Protein AF-A0A7C1QAW9-F1 (afdb_monomer)

Foldseek 3Di:
DDPPDPCPQFDWDPQLVVLVCVLLVPADLADGDPVSVVSLLVSLVSCLVVVPPDQLVSQLVVSVVSPHDSVSSNVSSVVSVVSSVVVVVVVVPPD

Mean predicted aligned error: 5.61 Å

Secondary structure (DSSP, 8-state):
-------------HHHHHHHHHHHHHS-SSS--HHHHHHHHHHHHHHHHTT----HHHHHHHHHHTT--HHHHHHHHHHHHHHHHHHHHHHHH--

Solvent-accessible surface area (backbone atoms only — not comparable to full-atom values): 5480 Å² total; per-residue (Å²): 135,83,81,77,74,79,78,74,77,82,78,66,55,72,70,41,37,52,38,42,52,55,27,65,75,68,38,51,56,89,62,70,47,76,68,36,49,50,37,47,50,51,26,49,50,40,31,56,78,65,67,52,93,71,56,45,71,58,48,21,51,55,34,39,78,65,65,24,48,67,70,52,17,48,52,50,22,50,51,46,49,52,52,52,49,51,55,58,49,52,63,69,70,69,121

pLDDT: mean 90.07, std 15.5, range [36.16, 98.56]

Radius of gyration: 14.08 Å; Cα contacts (8 Å, |Δi|>4): 69; chains: 1; bounding box: 40×46×27 Å

Sequence (95 aa):
MARRRMDKKIKLPKRTKSYFDQFVNLANKQTLSPLDWERFHIFILACHAGNTKLPPGELKSLLIDNGFPEDNASSLSNIYNHGRDLLKLKLRVTL

Nearest PDB structures (foldseek):
  1i5n-assembly1_A  TM=4.130E-01  e=3.316E+00  Salmonella enterica subsp. enterica serovar Typhimurium
  2lp4-assembly1_A  TM=4.130E-01  e=3.125E+00  Escherichia coli K-12
  6ff6-assembly1_A-2  TM=3.856E-01  e=6.763E+00  synthetic construct

Structure (mmCIF, N/CA/C/O backbone):
data_AF-A0A7C1QAW9-F1
#
_entry.id   AF-A0A7C1QAW9-F1
#
loop_
_atom_site.group_PDB
_atom_site.id
_atom_site.type_symbol
_atom_site.label_atom_id
_atom_site.label_alt_id
_atom_site.label_comp_id
_atom_site.label_asym_id
_atom_site.label_entity_id
_atom_site.label_seq_id
_atom_site.pdbx_PDB_ins_code
_atom_site.Cartn_x
_atom_site.Cartn_y
_atom_site.Cartn_z
_atom_site.occupancy
_atom_site.B_iso_or_equiv
_atom_site.auth_seq_id
_atom_site.auth_com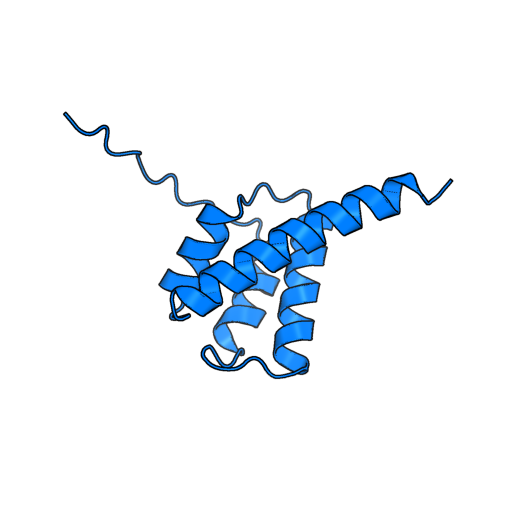p_id
_atom_site.auth_asym_id
_atom_site.auth_atom_id
_atom_site.pdbx_PDB_model_num
ATOM 1 N N . MET A 1 1 ? 6.028 32.422 -2.822 1.00 36.16 1 MET A N 1
ATOM 2 C CA . MET A 1 1 ? 6.286 31.693 -1.559 1.00 36.16 1 MET A CA 1
ATOM 3 C C . MET A 1 1 ? 5.535 30.366 -1.587 1.00 36.16 1 MET A C 1
ATOM 5 O O . MET A 1 1 ? 4.332 30.348 -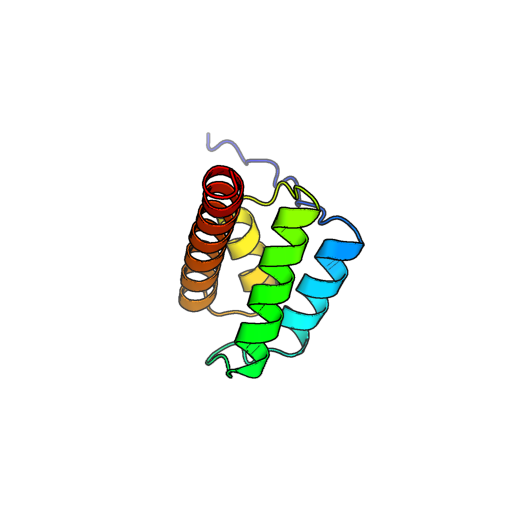1.360 1.00 36.16 1 MET A O 1
ATOM 9 N N . ALA A 1 2 ? 6.204 29.265 -1.934 1.00 41.00 2 ALA A N 1
ATOM 10 C CA . ALA A 1 2 ? 5.590 27.938 -1.891 1.00 41.00 2 ALA A CA 1
ATOM 11 C C . ALA A 1 2 ? 5.567 27.450 -0.435 1.00 41.00 2 ALA A C 1
ATOM 13 O O . ALA A 1 2 ? 6.615 27.332 0.200 1.00 41.00 2 ALA A O 1
ATOM 14 N N . ARG A 1 3 ? 4.374 27.202 0.119 1.00 47.28 3 ARG A N 1
ATOM 15 C CA . ARG A 1 3 ? 4.225 26.552 1.427 1.00 47.28 3 ARG A CA 1
ATOM 16 C C . ARG A 1 3 ? 4.817 25.143 1.317 1.00 47.28 3 ARG A C 1
ATOM 18 O O . ARG A 1 3 ? 4.176 24.267 0.744 1.00 47.28 3 ARG A O 1
ATOM 25 N N . ARG A 1 4 ? 6.021 24.923 1.863 1.00 52.75 4 ARG A N 1
ATOM 26 C CA . ARG A 1 4 ? 6.519 23.578 2.194 1.00 52.75 4 ARG A CA 1
ATOM 27 C C . ARG A 1 4 ? 5.462 22.932 3.089 1.00 52.75 4 ARG A C 1
ATOM 29 O O . ARG A 1 4 ? 5.302 23.343 4.238 1.00 52.75 4 ARG A O 1
ATOM 36 N N . ARG A 1 5 ? 4.691 21.978 2.559 1.00 55.28 5 ARG A N 1
ATOM 37 C CA . ARG A 1 5 ? 3.904 21.080 3.406 1.00 55.28 5 ARG A CA 1
ATOM 38 C C . ARG A 1 5 ? 4.931 20.345 4.259 1.00 55.28 5 ARG A C 1
ATOM 40 O O . ARG A 1 5 ? 5.841 19.732 3.722 1.00 55.28 5 ARG A O 1
ATOM 47 N N . MET A 1 6 ? 4.858 20.505 5.576 1.00 46.28 6 MET A N 1
ATOM 48 C CA . MET A 1 6 ? 5.598 19.634 6.478 1.00 46.28 6 MET A CA 1
ATOM 49 C C . MET A 1 6 ? 5.077 18.223 6.217 1.00 46.28 6 MET A C 1
ATOM 51 O O . MET A 1 6 ? 3.928 17.936 6.557 1.00 46.28 6 MET A O 1
ATOM 55 N N . ASP A 1 7 ? 5.882 17.395 5.554 1.00 52.53 7 ASP A N 1
ATOM 56 C CA . ASP A 1 7 ? 5.585 15.995 5.269 1.00 52.53 7 ASP A CA 1
ATOM 57 C C . ASP A 1 7 ? 5.426 15.261 6.599 1.00 52.53 7 ASP A C 1
ATOM 59 O O . ASP A 1 7 ? 6.379 14.784 7.222 1.00 52.53 7 ASP A O 1
ATOM 63 N N . LYS A 1 8 ? 4.196 15.241 7.109 1.00 56.78 8 LYS A N 1
ATOM 64 C CA . LYS A 1 8 ? 3.852 14.511 8.318 1.00 56.78 8 LYS A CA 1
ATOM 65 C C . LYS A 1 8 ? 3.855 13.039 7.942 1.00 56.78 8 LYS A C 1
ATOM 67 O O . LYS A 1 8 ? 2.815 12.492 7.596 1.00 56.78 8 LYS A O 1
ATOM 72 N N . LYS A 1 9 ? 5.039 12.425 8.005 1.00 64.06 9 LYS A N 1
ATOM 73 C CA . LYS A 1 9 ? 5.274 11.021 7.664 1.00 64.06 9 LYS A CA 1
ATOM 74 C C . LYS A 1 9 ? 4.209 10.153 8.331 1.00 64.06 9 LYS A C 1
ATOM 76 O O . LYS A 1 9 ? 4.185 10.021 9.560 1.00 64.06 9 LYS A O 1
ATOM 81 N N . ILE A 1 10 ? 3.289 9.615 7.532 1.00 77.19 10 ILE A N 1
ATOM 82 C CA . ILE A 1 10 ? 2.200 8.797 8.055 1.00 77.19 10 ILE A CA 1
ATOM 83 C C . ILE A 1 10 ? 2.800 7.560 8.707 1.00 77.19 10 ILE A C 1
ATOM 85 O O . ILE A 1 10 ? 3.533 6.788 8.091 1.00 77.19 10 ILE A O 1
ATOM 89 N N . LYS A 1 11 ? 2.477 7.365 9.985 1.00 84.38 11 LYS A N 1
ATOM 90 C CA . LYS A 1 11 ? 2.891 6.179 10.724 1.00 84.38 11 LYS A CA 1
ATOM 91 C C . LYS A 1 11 ? 1.774 5.147 10.661 1.00 84.38 11 LYS A C 1
ATOM 93 O O . LYS A 1 11 ? 0.738 5.308 11.305 1.00 84.38 11 LYS A O 1
ATOM 98 N N . LEU A 1 12 ? 1.993 4.086 9.887 1.00 90.75 12 LEU A N 1
ATOM 99 C CA . LEU A 1 12 ? 1.079 2.948 9.854 1.00 90.75 12 LEU A CA 1
ATOM 100 C C . LEU A 1 12 ? 0.987 2.299 11.251 1.00 90.75 12 LEU A C 1
ATOM 102 O O . LEU A 1 12 ? 2.018 2.133 11.915 1.00 90.75 12 LEU A O 1
ATOM 106 N N . PRO A 1 13 ? -0.216 1.896 11.707 1.00 94.25 13 PRO A N 1
ATOM 107 C CA . PRO A 1 13 ? -0.365 1.066 12.900 1.00 94.25 13 PRO A CA 1
ATOM 108 C C . PRO A 1 13 ? 0.486 -0.204 12.800 1.00 94.25 13 PRO A C 1
ATOM 110 O O . PRO A 1 13 ? 0.634 -0.747 11.708 1.00 94.25 13 PRO A O 1
ATOM 113 N N . LYS A 1 14 ? 1.009 -0.719 13.925 1.00 93.88 14 LYS A N 1
ATOM 114 C CA . LYS A 1 14 ? 1.956 -1.859 13.942 1.00 93.88 14 LYS A CA 1
ATOM 115 C C . LYS A 1 14 ? 1.493 -3.049 13.087 1.00 93.88 14 LYS A C 1
ATOM 117 O O . LYS A 1 14 ? 2.270 -3.563 12.289 1.00 93.88 14 LYS A O 1
ATOM 122 N N . ARG A 1 15 ? 0.222 -3.448 13.220 1.00 93.12 15 ARG A N 1
ATOM 123 C CA . ARG A 1 15 ? -0.362 -4.562 12.455 1.00 93.12 15 ARG A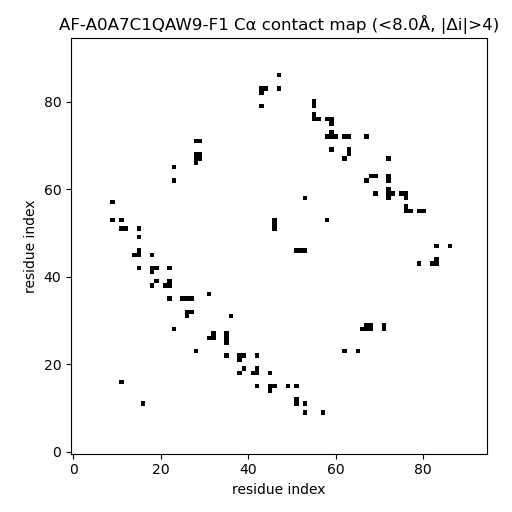 CA 1
ATOM 124 C C . ARG A 1 15 ? -0.400 -4.264 10.955 1.00 93.12 15 ARG A C 1
ATOM 126 O O . ARG A 1 15 ? 0.088 -5.062 10.166 1.00 93.12 15 ARG A O 1
ATOM 133 N N . THR A 1 16 ? -0.930 -3.107 10.569 1.00 96.06 16 THR A N 1
ATOM 134 C CA . THR A 1 16 ? -0.987 -2.667 9.168 1.00 96.06 16 THR A CA 1
ATOM 135 C C . THR A 1 16 ? 0.406 -2.559 8.552 1.00 96.06 16 THR A C 1
ATOM 137 O O . THR A 1 16 ? 0.619 -3.000 7.427 1.00 96.06 16 THR A O 1
ATOM 140 N N . LYS A 1 17 ? 1.368 -2.029 9.317 1.00 96.69 17 LYS A N 1
ATOM 141 C CA . LYS A 1 17 ? 2.772 -1.930 8.919 1.00 96.69 17 LYS A CA 1
ATOM 142 C C . LYS A 1 17 ? 3.377 -3.303 8.642 1.00 96.69 17 LYS A C 1
ATOM 144 O O . LYS A 1 17 ? 4.055 -3.448 7.643 1.00 96.69 17 LYS A O 1
ATOM 149 N N . SER A 1 18 ? 3.097 -4.314 9.467 1.00 97.50 18 SER A N 1
ATOM 150 C CA . SER A 1 18 ? 3.617 -5.668 9.233 1.00 97.50 18 SER A CA 1
ATOM 151 C C . SER A 1 18 ? 3.174 -6.243 7.883 1.00 97.50 18 SER A C 1
ATOM 153 O O . SER A 1 18 ? 4.000 -6.803 7.170 1.00 97.50 18 SER A O 1
ATOM 155 N N . TYR A 1 19 ? 1.907 -6.067 7.496 1.00 98.31 19 TYR A N 1
ATOM 156 C CA . TYR A 1 19 ? 1.429 -6.523 6.184 1.00 98.31 19 TYR A CA 1
ATOM 157 C C . TYR A 1 19 ? 1.977 -5.683 5.030 1.00 98.31 19 TYR A C 1
ATOM 159 O O . TYR A 1 19 ? 2.292 -6.230 3.978 1.00 98.31 19 TYR A O 1
ATOM 167 N N . PHE A 1 20 ? 2.125 -4.372 5.234 1.00 98.19 20 PHE A N 1
ATOM 168 C CA . PHE A 1 20 ? 2.781 -3.507 4.257 1.00 98.19 20 PHE A CA 1
ATOM 169 C C . PHE A 1 20 ? 4.231 -3.941 4.020 1.00 98.19 20 PHE A C 1
ATOM 171 O O . PHE A 1 20 ? 4.611 -4.181 2.880 1.00 98.19 20 PHE A O 1
ATOM 178 N N . ASP A 1 21 ? 5.002 -4.113 5.097 1.00 97.88 21 ASP A N 1
ATOM 179 C CA . ASP A 1 21 ? 6.403 -4.536 5.061 1.00 97.88 21 ASP A CA 1
ATOM 180 C C . ASP A 1 21 ? 6.537 -5.909 4.373 1.00 97.88 21 ASP A C 1
ATOM 182 O O . ASP A 1 21 ? 7.414 -6.097 3.535 1.00 97.88 21 ASP A O 1
ATOM 186 N N . GLN A 1 22 ? 5.644 -6.863 4.664 1.00 97.81 22 GLN A N 1
ATOM 187 C CA . GLN A 1 22 ? 5.618 -8.164 3.981 1.00 97.81 22 GLN A CA 1
ATOM 188 C C . GLN A 1 22 ? 5.400 -8.032 2.471 1.00 97.81 22 GLN A C 1
ATOM 190 O O . GLN A 1 22 ? 6.060 -8.719 1.696 1.00 97.81 22 GLN A O 1
ATOM 195 N N . PHE A 1 23 ? 4.487 -7.157 2.049 1.00 98.44 23 PHE A N 1
ATOM 196 C CA . PHE A 1 23 ? 4.250 -6.905 0.635 1.00 98.44 23 PHE A CA 1
ATOM 197 C C . PHE A 1 23 ? 5.476 -6.268 -0.032 1.00 98.44 23 PHE A C 1
ATOM 199 O O . PHE A 1 23 ? 6.020 -6.840 -0.971 1.00 98.44 23 PHE A O 1
ATOM 206 N N . VAL A 1 24 ? 5.956 -5.123 0.463 1.00 98.00 24 VAL A N 1
ATOM 207 C CA . VAL A 1 24 ? 7.007 -4.353 -0.227 1.00 98.00 24 VAL A CA 1
ATOM 208 C C . VAL A 1 24 ? 8.375 -5.035 -0.234 1.00 98.00 24 VAL A C 1
ATOM 210 O O . VAL A 1 24 ? 9.163 -4.797 -1.149 1.00 98.00 24 VAL A O 1
ATOM 213 N N . ASN A 1 25 ? 8.656 -5.889 0.755 1.00 97.62 25 ASN A N 1
ATOM 214 C CA . ASN A 1 25 ? 9.921 -6.618 0.834 1.00 97.62 25 ASN A CA 1
ATOM 215 C C . ASN A 1 25 ? 9.960 -7.858 -0.067 1.00 97.62 25 ASN A C 1
ATOM 217 O O . ASN A 1 25 ? 11.045 -8.270 -0.466 1.00 97.62 25 ASN A O 1
ATOM 221 N N . LEU A 1 26 ? 8.807 -8.470 -0.360 1.00 96.88 26 LEU A N 1
ATOM 222 C CA . LEU A 1 26 ? 8.735 -9.729 -1.112 1.00 96.88 26 LEU A CA 1
ATOM 223 C C . LEU A 1 26 ? 8.264 -9.546 -2.555 1.00 96.88 26 LEU A C 1
ATOM 225 O O . LEU A 1 26 ? 8.539 -10.405 -3.390 1.00 96.88 26 LEU A O 1
ATOM 229 N N . ALA A 1 27 ? 7.551 -8.459 -2.845 1.00 97.06 27 ALA A N 1
ATOM 230 C CA . ALA A 1 27 ? 6.976 -8.233 -4.157 1.00 97.06 27 ALA A CA 1
ATOM 231 C C . ALA A 1 27 ? 8.032 -7.939 -5.223 1.00 97.06 27 ALA A C 1
ATOM 233 O O . ALA A 1 27 ? 8.956 -7.144 -5.020 1.00 97.06 27 ALA A O 1
ATOM 234 N N . ASN A 1 28 ? 7.823 -8.495 -6.417 1.00 95.56 28 ASN A N 1
ATOM 235 C CA . ASN A 1 28 ? 8.490 -7.978 -7.600 1.00 95.56 28 ASN A CA 1
ATOM 236 C C . ASN A 1 28 ? 7.906 -6.595 -7.939 1.00 95.56 28 ASN A C 1
ATOM 238 O O . ASN A 1 28 ? 6.729 -6.445 -8.267 1.00 95.56 28 ASN A O 1
ATOM 242 N N . LYS A 1 29 ? 8.756 -5.570 -7.850 1.00 95.56 29 LYS A N 1
ATOM 243 C CA . LYS A 1 29 ? 8.359 -4.157 -7.950 1.00 95.56 29 LYS A CA 1
ATOM 244 C C . LYS A 1 29 ? 8.033 -3.714 -9.379 1.00 95.56 29 LYS A C 1
ATOM 246 O O . LYS A 1 29 ? 7.410 -2.669 -9.554 1.00 95.56 29 LYS A O 1
ATOM 251 N N . GLN A 1 30 ? 8.436 -4.490 -10.389 1.00 93.56 30 GLN A N 1
ATOM 252 C CA . GLN A 1 30 ? 8.157 -4.216 -11.803 1.00 93.56 30 GLN A CA 1
ATOM 253 C C . GLN A 1 30 ? 6.901 -4.945 -12.283 1.00 93.56 30 GLN A C 1
ATOM 255 O O . GLN A 1 30 ? 6.064 -4.351 -12.960 1.00 93.56 30 GLN A O 1
ATOM 260 N N . THR A 1 31 ? 6.750 -6.218 -11.913 1.00 94.50 31 THR A N 1
ATOM 261 C CA . THR A 1 31 ? 5.623 -7.053 -12.341 1.00 94.50 31 THR A CA 1
ATOM 262 C C . THR A 1 31 ? 5.171 -7.937 -11.193 1.00 94.50 31 THR A C 1
ATOM 264 O O . THR A 1 31 ? 5.873 -8.865 -10.803 1.00 94.50 31 THR A O 1
ATOM 267 N N . LEU A 1 32 ? 3.984 -7.655 -10.662 1.00 96.12 32 LEU A N 1
ATOM 268 C CA . LEU A 1 32 ? 3.426 -8.383 -9.528 1.00 96.12 32 LEU A CA 1
ATOM 269 C C . LEU A 1 32 ? 2.950 -9.773 -9.943 1.00 96.12 32 LEU A C 1
ATOM 271 O O . LEU A 1 32 ? 2.103 -9.914 -10.828 1.00 96.12 32 LEU A O 1
ATOM 275 N N . SER A 1 33 ? 3.460 -10.794 -9.257 1.00 96.88 33 SER A N 1
ATOM 276 C CA . SER A 1 33 ? 2.950 -12.159 -9.374 1.00 96.88 33 SER A CA 1
ATOM 277 C C . SER A 1 33 ? 1.594 -12.304 -8.660 1.00 96.88 33 SER A C 1
ATOM 279 O O . SER A 1 33 ? 1.238 -11.459 -7.832 1.00 96.88 33 SER A O 1
ATOM 281 N N . PRO A 1 34 ? 0.831 -13.387 -8.904 1.00 97.62 34 PRO A N 1
ATOM 282 C CA . PRO A 1 34 ? -0.406 -13.653 -8.165 1.00 97.62 34 PRO A CA 1
ATOM 283 C C . PRO A 1 34 ? -0.233 -13.629 -6.636 1.00 97.62 34 PRO A C 1
ATOM 285 O O . PRO A 1 34 ? -1.087 -13.105 -5.924 1.00 97.62 34 PRO A O 1
ATOM 288 N N . LEU A 1 35 ? 0.903 -14.121 -6.131 1.00 98.00 35 LEU A N 1
ATOM 289 C CA . LEU A 1 35 ? 1.210 -14.123 -4.700 1.00 98.00 35 LEU A CA 1
ATOM 290 C C . LEU A 1 35 ? 1.501 -12.711 -4.160 1.00 98.00 35 LEU A C 1
ATOM 292 O O . LEU A 1 35 ? 1.175 -12.392 -3.017 1.00 98.00 35 LEU A O 1
ATOM 296 N N . ASP A 1 36 ? 2.088 -11.836 -4.975 1.00 98.06 36 ASP A N 1
ATOM 297 C CA . ASP A 1 36 ? 2.320 -10.443 -4.583 1.00 98.06 36 ASP A CA 1
ATOM 298 C C . ASP A 1 36 ? 1.009 -9.658 -4.523 1.00 98.06 36 ASP A C 1
ATOM 300 O O . ASP A 1 36 ? 0.801 -8.867 -3.599 1.00 98.06 36 ASP A O 1
ATOM 304 N N . TRP A 1 37 ? 0.092 -9.934 -5.455 1.00 98.25 37 TRP A N 1
ATOM 305 C CA . TRP A 1 37 ? -1.274 -9.414 -5.412 1.00 98.25 37 TRP A CA 1
ATOM 306 C C . TRP A 1 37 ? -2.017 -9.859 -4.157 1.00 98.25 37 TRP A C 1
ATOM 308 O O . TRP A 1 37 ? -2.661 -9.036 -3.509 1.00 98.25 37 TRP A O 1
ATOM 318 N N . GLU A 1 38 ? -1.906 -11.131 -3.774 1.00 98.31 38 GLU A N 1
ATOM 319 C CA . GLU A 1 38 ? -2.502 -11.632 -2.535 1.00 98.31 38 GLU A CA 1
ATOM 320 C C . GLU A 1 38 ? -1.996 -10.852 -1.313 1.00 98.31 38 GLU A C 1
ATOM 322 O O . GLU A 1 38 ? -2.797 -10.335 -0.529 1.00 98.31 38 GLU A O 1
ATOM 327 N N . ARG A 1 39 ? -0.675 -10.669 -1.188 1.00 98.50 39 ARG A N 1
ATOM 328 C CA . ARG A 1 39 ? -0.070 -9.866 -0.109 1.00 98.50 39 ARG A CA 1
ATOM 329 C C . ARG A 1 39 ? -0.588 -8.428 -0.110 1.00 98.50 39 ARG A C 1
ATOM 331 O O . ARG A 1 39 ? -0.902 -7.885 0.953 1.00 98.50 39 ARG A O 1
ATOM 338 N N . PHE A 1 40 ? -0.722 -7.819 -1.287 1.00 98.56 40 PHE A N 1
ATOM 339 C CA . PHE A 1 40 ? -1.259 -6.467 -1.419 1.00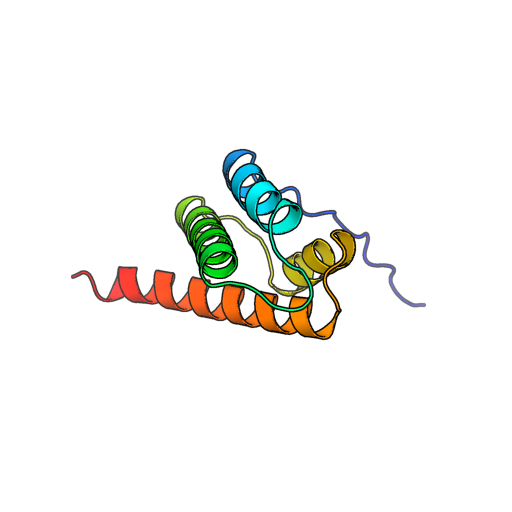 98.56 40 PHE A CA 1
ATOM 340 C C . PHE A 1 40 ? -2.729 -6.376 -0.982 1.00 98.56 40 PHE A C 1
ATOM 342 O O . PHE A 1 40 ? -3.110 -5.466 -0.240 1.00 98.56 40 PHE A O 1
ATOM 349 N N . HIS A 1 41 ? -3.558 -7.348 -1.363 1.00 98.50 41 HIS A N 1
ATOM 350 C CA . HIS A 1 41 ? -4.954 -7.418 -0.933 1.00 98.50 41 HIS A CA 1
ATOM 351 C C . HIS A 1 41 ? -5.084 -7.639 0.579 1.00 98.50 41 HIS A C 1
ATOM 353 O O . HIS A 1 41 ? -5.905 -6.980 1.221 1.00 98.50 41 HIS A O 1
ATOM 359 N N . ILE A 1 42 ? -4.240 -8.485 1.180 1.00 98.31 42 ILE A N 1
ATOM 360 C CA . ILE A 1 42 ? -4.179 -8.659 2.639 1.00 98.31 42 ILE A CA 1
ATOM 361 C C . ILE A 1 42 ? -3.846 -7.328 3.326 1.00 98.31 42 ILE A C 1
ATOM 363 O O . ILE A 1 42 ? -4.482 -6.967 4.321 1.00 98.31 42 ILE A O 1
ATOM 367 N N . PHE A 1 43 ? -2.905 -6.554 2.781 1.00 98.50 43 PHE A N 1
ATOM 368 C CA . PHE A 1 43 ? -2.608 -5.212 3.277 1.00 98.50 43 PHE A CA 1
ATOM 369 C C . PHE A 1 43 ? -3.824 -4.265 3.183 1.00 98.50 43 PHE A C 1
ATOM 371 O O . PHE A 1 43 ? -4.127 -3.571 4.161 1.00 98.50 43 PHE A O 1
ATOM 378 N N . ILE A 1 44 ? -4.568 -4.264 2.069 1.00 98.38 44 ILE A N 1
ATOM 379 C CA . ILE A 1 44 ? -5.808 -3.475 1.914 1.00 98.38 44 ILE A CA 1
ATOM 380 C C . ILE A 1 44 ? -6.849 -3.870 2.973 1.00 98.38 44 ILE A C 1
ATOM 382 O O . ILE A 1 44 ? -7.427 -2.996 3.631 1.00 98.38 44 ILE A O 1
ATOM 386 N N . LEU A 1 45 ? -7.059 -5.174 3.178 1.00 97.88 45 LEU A N 1
ATOM 387 C CA . LEU A 1 45 ? -7.976 -5.708 4.189 1.00 97.88 45 LEU A CA 1
ATOM 388 C C . LEU A 1 45 ? -7.564 -5.279 5.601 1.00 97.88 45 LEU A C 1
ATOM 390 O O . LEU A 1 45 ? -8.404 -4.810 6.369 1.00 97.88 45 LEU A O 1
ATOM 394 N N . ALA A 1 46 ? -6.273 -5.365 5.933 1.00 97.38 46 ALA A N 1
ATOM 395 C CA . ALA A 1 46 ? -5.747 -4.925 7.222 1.00 97.38 46 ALA A CA 1
ATOM 396 C C . ALA A 1 46 ? -5.951 -3.418 7.441 1.00 97.38 46 ALA A C 1
ATOM 398 O O . ALA A 1 46 ? -6.363 -2.996 8.525 1.00 97.38 46 ALA A O 1
ATOM 399 N N . CYS A 1 47 ? -5.727 -2.603 6.403 1.00 97.06 47 CYS A N 1
ATOM 400 C CA . CYS A 1 47 ? -6.014 -1.173 6.455 1.00 97.06 47 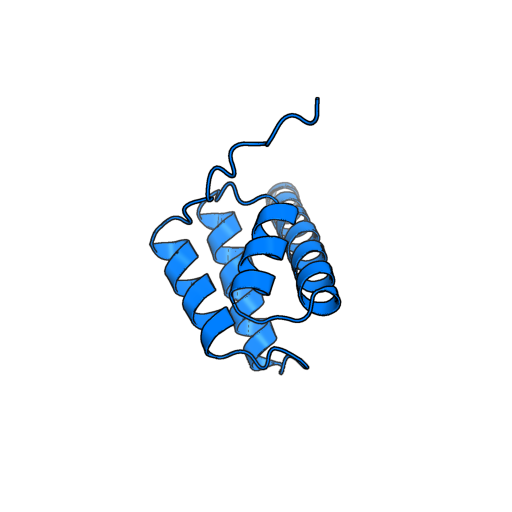CYS A CA 1
ATOM 401 C C . CYS A 1 47 ? -7.495 -0.917 6.744 1.00 97.06 47 CYS A C 1
ATOM 403 O O . CYS A 1 47 ? -7.811 -0.057 7.571 1.00 97.06 47 CYS A O 1
ATOM 405 N N . HIS A 1 48 ? -8.391 -1.630 6.055 1.00 96.38 48 HIS A N 1
ATOM 406 C CA . HIS A 1 48 ? -9.835 -1.484 6.212 1.00 96.38 48 HIS A CA 1
ATOM 407 C C . HIS A 1 48 ? -10.298 -1.889 7.614 1.00 96.38 48 HIS A C 1
ATOM 409 O O . HIS A 1 48 ? -10.877 -1.061 8.314 1.00 96.38 48 HIS A O 1
ATOM 415 N N . ALA A 1 49 ? -9.969 -3.107 8.048 1.00 94.75 49 ALA A N 1
ATOM 416 C CA . ALA A 1 49 ? -10.355 -3.637 9.354 1.00 94.75 49 ALA A CA 1
ATOM 417 C C . ALA A 1 49 ? -9.817 -2.783 10.515 1.00 94.75 49 ALA A C 1
ATOM 419 O O . ALA A 1 49 ? -10.513 -2.556 11.498 1.00 94.75 49 ALA A O 1
ATOM 420 N N . GLY A 1 50 ? -8.592 -2.262 10.390 1.00 94.00 50 GLY A N 1
ATOM 421 C CA . GLY A 1 50 ? -7.989 -1.380 11.391 1.00 94.00 50 GLY A CA 1
ATOM 422 C C . GLY A 1 50 ? -8.389 0.093 11.279 1.00 94.00 50 GLY A C 1
ATOM 423 O O . GLY A 1 50 ? -7.765 0.921 11.937 1.00 94.00 50 GLY A O 1
ATOM 424 N N . ASN A 1 51 ? -9.331 0.447 10.394 1.00 93.94 51 ASN A N 1
ATOM 425 C CA . ASN A 1 51 ? -9.700 1.825 10.051 1.00 93.94 51 ASN A CA 1
ATOM 426 C C . ASN A 1 51 ? -8.479 2.753 9.857 1.00 93.94 51 ASN A C 1
ATOM 428 O O . ASN A 1 51 ? -8.439 3.898 10.314 1.00 93.94 51 ASN A O 1
ATOM 432 N N . THR A 1 52 ? -7.438 2.231 9.200 1.00 95.06 52 THR A N 1
ATOM 433 C CA . THR A 1 52 ? -6.174 2.948 9.013 1.00 95.06 52 THR A CA 1
ATOM 434 C C . THR A 1 52 ? -6.407 4.167 8.127 1.00 95.06 52 THR A C 1
ATOM 436 O O . THR A 1 52 ? -6.894 4.039 7.001 1.00 95.06 52 THR A O 1
ATOM 439 N N . LYS A 1 53 ? -6.026 5.347 8.630 1.00 93.25 53 LYS A N 1
ATOM 440 C CA . LYS A 1 53 ? -6.059 6.618 7.897 1.00 93.25 53 LYS A CA 1
ATOM 441 C C . LYS A 1 53 ? -4.816 6.740 7.014 1.00 93.25 53 LYS A C 1
ATOM 443 O O . LYS A 1 53 ? -3.866 7.427 7.373 1.00 93.25 53 LYS A O 1
ATOM 448 N N . LEU A 1 54 ? -4.827 6.039 5.885 1.00 95.25 54 LEU A N 1
ATOM 449 C CA . LEU A 1 54 ? -3.787 6.119 4.860 1.00 95.25 54 LEU A CA 1
ATOM 450 C C . LEU A 1 54 ? -4.403 6.642 3.553 1.00 95.25 54 LEU A C 1
ATOM 452 O O . LEU A 1 54 ? -5.121 5.887 2.889 1.00 95.25 54 LEU A O 1
ATOM 456 N N . PRO A 1 55 ? -4.173 7.921 3.204 1.00 95.62 55 PRO A N 1
ATOM 457 C CA . PRO A 1 55 ? -4.559 8.489 1.919 1.00 95.62 55 PRO A CA 1
ATOM 458 C C . PRO A 1 55 ? -3.825 7.811 0.748 1.00 95.62 55 PRO A C 1
ATOM 460 O O . PRO A 1 55 ? -2.659 7.446 0.906 1.00 95.62 55 PRO A O 1
ATOM 463 N N . PRO A 1 56 ? -4.439 7.711 -0.445 1.00 95.69 56 PRO A N 1
ATOM 464 C CA . PRO A 1 56 ? -3.799 7.092 -1.610 1.00 95.69 56 PRO A CA 1
ATOM 465 C C . PRO A 1 56 ? -2.482 7.763 -2.023 1.00 95.69 56 PRO A C 1
ATOM 467 O O . PRO A 1 56 ? -1.523 7.074 -2.343 1.00 95.69 56 PRO A O 1
ATOM 470 N N . GLY A 1 57 ? -2.397 9.098 -1.952 1.00 95.44 57 GLY A N 1
ATOM 471 C CA . GLY A 1 57 ? -1.160 9.823 -2.279 1.00 95.44 57 GLY A CA 1
ATOM 472 C C . GLY A 1 57 ? 0.011 9.479 -1.354 1.00 95.44 57 GLY A C 1
ATOM 473 O O . GLY A 1 57 ? 1.148 9.400 -1.796 1.00 95.44 57 GLY A O 1
ATOM 474 N N . GLU A 1 58 ? -0.275 9.197 -0.085 1.00 96.56 58 GLU A N 1
ATOM 475 C CA . GLU A 1 58 ? 0.737 8.816 0.904 1.00 96.56 58 GLU A CA 1
ATOM 476 C C . GLU A 1 58 ? 1.168 7.360 0.718 1.00 96.56 58 GLU A C 1
ATOM 478 O O . GLU A 1 58 ? 2.344 7.041 0.857 1.00 96.56 58 GLU A O 1
ATOM 483 N N . LEU A 1 59 ? 0.239 6.476 0.332 1.00 97.62 59 LEU A N 1
ATOM 484 C CA . LEU A 1 59 ? 0.595 5.122 -0.090 1.00 97.62 59 LEU A CA 1
ATOM 485 C C . LEU A 1 59 ? 1.493 5.147 -1.334 1.00 97.62 59 LEU A C 1
ATOM 487 O O . LEU A 1 59 ? 2.484 4.421 -1.355 1.00 97.62 59 LEU A O 1
ATOM 491 N N . LYS A 1 60 ? 1.204 6.003 -2.325 1.00 98.12 60 LYS A N 1
ATOM 492 C CA . LYS A 1 60 ? 2.058 6.174 -3.512 1.00 98.12 60 LYS A CA 1
ATOM 493 C C . LYS A 1 60 ? 3.481 6.538 -3.094 1.00 98.12 60 LYS A C 1
ATOM 495 O O . LYS A 1 60 ? 4.414 5.856 -3.506 1.00 98.12 60 LYS A O 1
ATOM 500 N N . SER A 1 61 ? 3.639 7.553 -2.241 1.00 96.81 61 SER A N 1
ATOM 501 C CA . SER A 1 61 ? 4.953 7.955 -1.726 1.00 96.81 61 SER A CA 1
ATOM 502 C C . SER A 1 61 ? 5.655 6.813 -0.989 1.00 96.81 61 SER A C 1
ATOM 504 O O . SER A 1 61 ? 6.811 6.530 -1.276 1.00 96.81 61 SER A O 1
ATOM 506 N N . LEU A 1 62 ? 4.950 6.083 -0.116 1.00 96.56 62 LEU A N 1
ATOM 507 C CA . LEU A 1 62 ? 5.523 4.930 0.589 1.00 96.56 62 LEU A CA 1
ATOM 508 C C . LEU A 1 62 ? 5.986 3.822 -0.367 1.00 96.56 62 LEU A C 1
ATOM 510 O O . LEU A 1 62 ? 7.010 3.194 -0.116 1.00 96.56 62 LEU A O 1
ATOM 514 N N . LEU A 1 63 ? 5.251 3.553 -1.445 1.00 97.94 63 LEU A N 1
ATOM 515 C CA . LEU A 1 63 ? 5.648 2.558 -2.444 1.00 97.94 63 LEU A CA 1
ATOM 516 C C . LEU A 1 63 ? 6.897 3.014 -3.211 1.00 97.94 63 LEU A C 1
ATOM 518 O O . LEU A 1 63 ? 7.825 2.223 -3.379 1.00 97.94 63 LEU A O 1
ATOM 522 N N . ILE A 1 64 ? 6.964 4.288 -3.608 1.00 97.94 64 ILE A N 1
ATOM 523 C CA . ILE A 1 64 ? 8.146 4.869 -4.267 1.00 97.94 64 ILE A CA 1
ATOM 524 C C . ILE A 1 64 ? 9.367 4.803 -3.344 1.00 97.94 64 ILE A C 1
ATOM 526 O O . ILE A 1 64 ? 10.419 4.322 -3.761 1.00 97.94 64 ILE A O 1
ATOM 530 N N . ASP A 1 65 ? 9.211 5.169 -2.069 1.00 96.50 65 ASP A N 1
ATOM 531 C CA . ASP A 1 65 ? 10.268 5.078 -1.050 1.00 96.50 65 ASP A CA 1
ATOM 532 C C . ASP A 1 65 ? 10.781 3.637 -0.859 1.00 96.50 65 ASP A C 1
ATOM 534 O O . ASP A 1 65 ? 11.909 3.426 -0.416 1.00 96.50 65 ASP A O 1
ATOM 538 N N . ASN A 1 66 ? 9.968 2.632 -1.204 1.00 97.00 66 ASN A N 1
ATOM 539 C CA . ASN A 1 66 ? 10.336 1.215 -1.175 1.00 97.00 66 ASN A CA 1
ATOM 540 C C . ASN A 1 66 ? 10.796 0.676 -2.543 1.00 97.00 66 ASN A C 1
ATOM 542 O O . ASN A 1 66 ? 11.004 -0.529 -2.695 1.00 97.00 66 ASN A O 1
ATOM 546 N N . GLY A 1 67 ? 11.011 1.544 -3.533 1.00 97.56 67 GLY A N 1
ATOM 547 C CA . GLY A 1 67 ? 11.607 1.211 -4.827 1.00 97.56 67 GLY A CA 1
ATOM 548 C C . GLY A 1 67 ? 10.624 0.724 -5.889 1.00 97.56 67 GLY A C 1
ATOM 549 O O . GLY A 1 67 ? 11.049 0.080 -6.848 1.00 97.56 67 GLY A O 1
ATOM 550 N N . PHE A 1 68 ? 9.323 0.973 -5.727 1.00 98.00 68 PHE A N 1
ATOM 551 C CA . PHE A 1 68 ? 8.372 0.771 -6.820 1.00 98.00 68 PHE A CA 1
ATOM 552 C C . PHE A 1 68 ? 8.516 1.895 -7.859 1.00 98.00 68 PHE A C 1
ATOM 554 O O . PHE A 1 68 ? 8.616 3.060 -7.469 1.00 98.00 68 PHE A O 1
ATOM 561 N N . PRO A 1 69 ? 8.481 1.583 -9.170 1.00 97.81 69 PRO A N 1
ATOM 562 C CA . PRO A 1 69 ? 8.366 2.595 -10.215 1.00 97.81 69 PRO A CA 1
ATOM 563 C C . PRO A 1 69 ? 7.135 3.478 -9.997 1.00 97.81 69 PRO A C 1
ATOM 565 O O . PRO A 1 69 ? 6.106 3.000 -9.512 1.00 97.81 69 PRO A O 1
ATOM 568 N N . GLU A 1 70 ? 7.216 4.753 -10.380 1.00 97.62 70 GLU A N 1
ATOM 569 C CA . GLU A 1 70 ? 6.147 5.725 -10.123 1.00 97.62 70 GLU A CA 1
ATOM 570 C C . GLU A 1 70 ? 4.794 5.294 -10.712 1.00 97.62 70 GLU A C 1
ATOM 572 O O . GLU A 1 70 ? 3.770 5.386 -10.027 1.00 97.62 70 GLU A O 1
ATOM 577 N N . ASP A 1 71 ? 4.792 4.761 -11.934 1.00 97.19 71 ASP A N 1
ATOM 578 C CA . ASP A 1 71 ? 3.580 4.285 -12.611 1.00 97.19 71 ASP A CA 1
ATOM 579 C C . ASP A 1 71 ? 2.938 3.104 -11.873 1.00 97.19 71 ASP A C 1
ATOM 581 O O . ASP A 1 71 ? 1.717 3.062 -11.673 1.00 97.19 71 ASP A O 1
ATOM 585 N N . ASN A 1 72 ? 3.765 2.181 -11.375 1.00 97.25 72 ASN A N 1
ATOM 586 C CA . ASN A 1 72 ? 3.310 1.050 -10.570 1.00 97.25 72 ASN A CA 1
ATOM 587 C C . ASN A 1 72 ? 2.764 1.525 -9.218 1.00 97.25 72 ASN A C 1
ATOM 589 O O . ASN A 1 72 ? 1.687 1.100 -8.804 1.00 97.25 72 ASN A O 1
ATOM 593 N N . ALA A 1 73 ? 3.458 2.444 -8.543 1.00 98.19 73 ALA A N 1
ATOM 594 C CA . ALA A 1 73 ? 3.023 3.013 -7.269 1.00 98.19 73 ALA A CA 1
ATOM 595 C C . ALA A 1 73 ? 1.703 3.795 -7.399 1.00 98.19 73 ALA A C 1
ATOM 597 O O . ALA A 1 73 ? 0.841 3.717 -6.518 1.00 98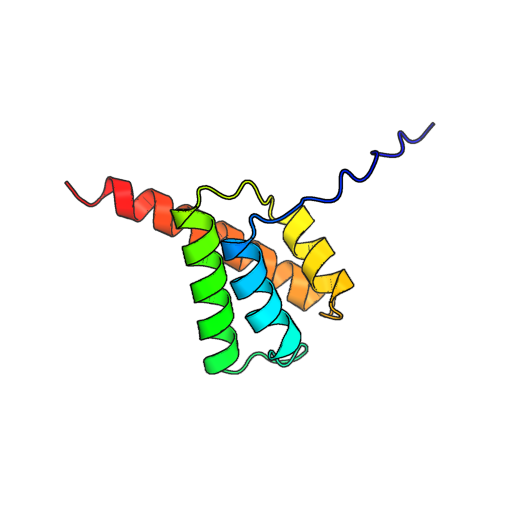.19 73 ALA A O 1
ATOM 598 N N . SER A 1 74 ? 1.526 4.515 -8.511 1.00 98.12 74 SER A N 1
ATOM 599 C CA . SER A 1 74 ? 0.291 5.221 -8.865 1.00 98.12 74 SER A CA 1
ATOM 600 C C . SER A 1 74 ? -0.863 4.236 -9.072 1.00 98.12 74 SER A C 1
ATOM 602 O O . SER A 1 74 ?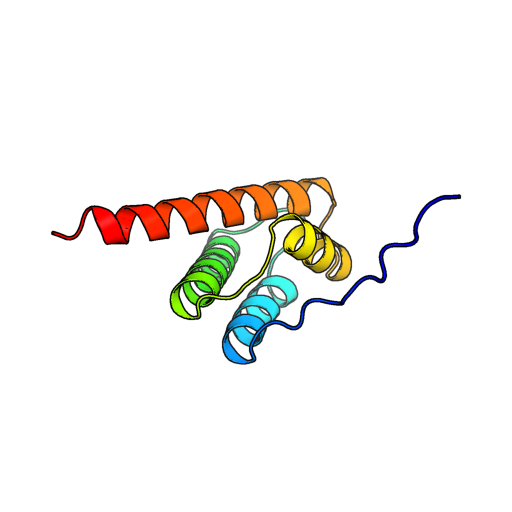 -1.908 4.346 -8.426 1.00 98.12 74 SER A O 1
ATOM 604 N N . SER A 1 75 ? -0.638 3.205 -9.892 1.00 97.94 75 SER A N 1
ATOM 605 C CA . SER A 1 75 ? -1.627 2.163 -10.183 1.00 97.94 75 SER A CA 1
ATOM 606 C C . SER A 1 75 ? -2.052 1.410 -8.921 1.00 97.94 75 SER A C 1
ATOM 608 O O . SER A 1 75 ? -3.245 1.267 -8.650 1.00 97.94 75 SER A O 1
ATOM 610 N N . LEU A 1 76 ? -1.091 1.002 -8.089 1.00 98.50 76 LEU A N 1
ATOM 611 C CA . LEU A 1 76 ? -1.360 0.330 -6.817 1.00 98.50 76 LEU A CA 1
ATOM 612 C C . LEU A 1 76 ? -2.148 1.213 -5.853 1.00 98.50 76 LEU A C 1
ATOM 614 O O . LEU A 1 76 ? -3.086 0.742 -5.215 1.00 98.50 76 LEU A O 1
ATOM 618 N N . SER A 1 77 ? -1.825 2.501 -5.773 1.00 98.38 77 SER A N 1
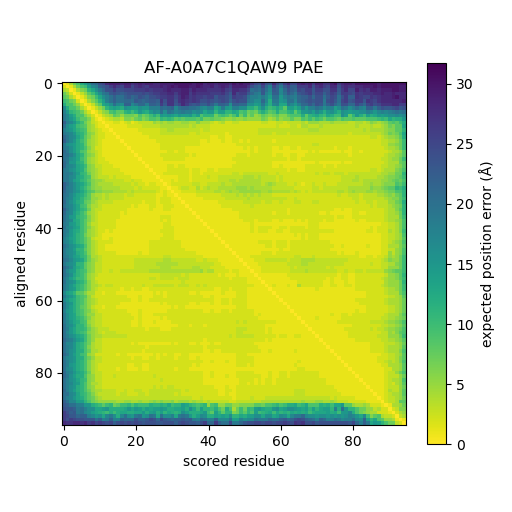ATOM 619 C CA . SER A 1 77 ? -2.552 3.439 -4.911 1.00 98.38 77 SER A CA 1
ATOM 620 C C . SER A 1 77 ? -4.006 3.635 -5.345 1.00 98.38 77 SER A C 1
ATOM 622 O O . SER A 1 77 ? -4.894 3.718 -4.493 1.00 98.38 77 SER A O 1
ATOM 624 N N . ASN A 1 78 ? -4.270 3.632 -6.654 1.00 98.25 78 ASN A N 1
ATOM 625 C CA . ASN A 1 78 ? -5.630 3.659 -7.192 1.00 98.25 78 ASN A CA 1
ATOM 626 C C . ASN A 1 78 ? -6.390 2.370 -6.856 1.00 98.25 78 ASN A C 1
ATOM 628 O O . ASN A 1 78 ? -7.512 2.433 -6.351 1.00 98.25 78 ASN A O 1
ATOM 632 N N . ILE A 1 79 ? -5.765 1.204 -7.051 1.00 98.44 79 ILE A N 1
ATOM 633 C CA . ILE A 1 79 ? -6.356 -0.098 -6.699 1.00 98.44 79 ILE A CA 1
ATOM 634 C C . ILE A 1 79 ? -6.651 -0.171 -5.199 1.00 98.44 79 ILE A C 1
ATOM 636 O O . ILE A 1 79 ? -7.736 -0.594 -4.806 1.00 98.44 79 ILE A O 1
ATOM 640 N N . TYR A 1 80 ? -5.734 0.302 -4.353 1.00 98.56 80 TYR A N 1
ATOM 641 C CA . TYR A 1 80 ? -5.955 0.422 -2.914 1.00 98.56 80 TYR A CA 1
ATOM 642 C C . TYR A 1 80 ? -7.191 1.274 -2.603 1.00 98.56 80 TYR A C 1
ATOM 644 O O . TYR A 1 80 ? -8.028 0.861 -1.797 1.00 98.56 80 TYR A O 1
ATOM 652 N N . ASN A 1 81 ? -7.337 2.437 -3.247 1.00 97.81 81 ASN A N 1
ATOM 653 C CA . ASN A 1 81 ? -8.480 3.318 -3.023 1.00 97.81 81 ASN A CA 1
ATOM 654 C C . ASN A 1 81 ? -9.803 2.639 -3.410 1.00 97.81 81 ASN A C 1
ATOM 656 O O . ASN A 1 81 ? -10.731 2.582 -2.603 1.00 97.81 81 ASN A O 1
ATOM 660 N N . HIS A 1 82 ? -9.859 2.039 -4.601 1.00 97.62 82 HIS A N 1
ATOM 661 C CA . HIS A 1 82 ? -11.040 1.307 -5.057 1.00 97.62 82 HIS A CA 1
ATOM 662 C C . HIS A 1 82 ? -11.355 0.104 -4.162 1.00 97.62 82 HIS A C 1
ATOM 664 O O . HIS A 1 82 ? -12.503 -0.076 -3.760 1.00 97.62 82 HIS A O 1
ATOM 670 N N . GLY A 1 83 ? -10.348 -0.676 -3.763 1.00 97.62 83 GLY A N 1
ATOM 671 C CA . GLY A 1 83 ? -10.519 -1.792 -2.834 1.00 97.62 83 GLY A CA 1
ATOM 672 C C . GLY A 1 83 ? -11.076 -1.343 -1.481 1.00 97.62 83 GLY A C 1
ATOM 673 O O . GLY A 1 83 ? -11.989 -1.965 -0.937 1.00 97.62 83 GLY A O 1
ATOM 674 N N . ARG A 1 84 ? -10.596 -0.212 -0.949 1.00 96.88 84 ARG A N 1
ATOM 675 C CA . ARG A 1 84 ? -11.124 0.390 0.284 1.00 96.88 84 ARG A CA 1
ATOM 676 C C . ARG A 1 84 ? -12.586 0.800 0.154 1.00 96.88 84 ARG A C 1
ATOM 678 O O . ARG A 1 84 ? -13.325 0.630 1.125 1.00 96.88 84 ARG A O 1
ATOM 685 N N . ASP A 1 85 ? -12.989 1.347 -0.985 1.00 95.69 85 ASP A N 1
ATOM 686 C CA . ASP A 1 85 ? -14.370 1.763 -1.227 1.00 95.69 85 ASP A CA 1
ATOM 687 C C . ASP A 1 85 ? -15.301 0.564 -1.420 1.00 95.69 85 ASP A C 1
ATOM 689 O O . ASP A 1 85 ? -16.361 0.519 -0.795 1.00 95.69 85 ASP A O 1
ATOM 693 N N . LEU A 1 86 ? -14.867 -0.468 -2.149 1.00 96.00 86 LEU A N 1
ATOM 694 C CA . LEU A 1 86 ? -15.605 -1.728 -2.283 1.00 96.00 86 LEU A CA 1
ATOM 695 C C . LEU A 1 86 ? -15.875 -2.385 -0.924 1.00 96.00 86 LEU A C 1
ATOM 697 O O . LEU A 1 86 ? -16.997 -2.807 -0.649 1.00 96.00 86 LEU A O 1
ATOM 701 N N . LEU A 1 87 ? -14.881 -2.421 -0.035 1.00 94.94 87 LEU A N 1
ATOM 702 C CA . LEU A 1 87 ? -15.055 -2.989 1.305 1.00 94.94 87 LEU A CA 1
ATOM 703 C C . LEU A 1 87 ? -16.051 -2.186 2.157 1.00 94.94 87 LEU A C 1
ATOM 705 O O . LEU A 1 87 ? -16.849 -2.776 2.882 1.00 94.94 87 LEU A O 1
ATOM 709 N N . LYS A 1 88 ? -16.066 -0.850 2.039 1.00 92.06 88 LYS A N 1
ATOM 710 C CA . LYS A 1 88 ? -17.090 -0.014 2.697 1.00 92.06 88 LYS A CA 1
ATOM 711 C C . LYS A 1 88 ? -18.487 -0.297 2.146 1.00 92.06 88 LYS A C 1
ATOM 713 O O . LYS A 1 88 ? -19.443 -0.278 2.914 1.00 92.06 88 LYS A O 1
ATOM 718 N N . LEU A 1 89 ? -18.615 -0.531 0.838 1.00 91.19 89 LEU A N 1
ATOM 719 C CA . LEU A 1 89 ? -19.893 -0.862 0.206 1.00 91.19 89 LEU A CA 1
ATOM 720 C C . LEU A 1 89 ? -20.389 -2.250 0.622 1.00 91.19 89 LEU A C 1
ATOM 722 O O . LEU A 1 89 ? -21.565 -2.386 0.937 1.00 91.19 89 LEU A O 1
ATOM 726 N N . LYS A 1 90 ? -19.510 -3.257 0.715 1.00 82.94 90 LYS A N 1
ATOM 727 C CA . LYS A 1 90 ? -19.879 -4.607 1.180 1.00 82.94 90 LYS A CA 1
ATOM 728 C C . LYS A 1 90 ? -20.543 -4.582 2.562 1.00 82.94 90 LYS A C 1
ATOM 730 O O . LYS A 1 90 ? -21.546 -5.260 2.771 1.00 82.94 90 LYS A O 1
ATOM 735 N N . LEU A 1 91 ? -20.040 -3.749 3.476 1.00 68.56 91 LEU A N 1
ATOM 736 C CA . LEU A 1 91 ? -20.650 -3.553 4.796 1.00 68.56 91 LEU A CA 1
ATOM 737 C C . LEU A 1 91 ? -22.066 -2.957 4.735 1.00 68.56 91 LEU A C 1
ATOM 739 O O . LEU A 1 91 ? -22.825 -3.131 5.676 1.00 68.56 91 LEU A O 1
ATOM 743 N N . ARG A 1 92 ? -22.434 -2.268 3.649 1.00 71.75 92 ARG A N 1
ATOM 744 C CA . ARG A 1 92 ? -23.782 -1.705 3.456 1.00 71.75 92 ARG A CA 1
ATOM 745 C C . ARG A 1 92 ? -24.769 -2.694 2.839 1.00 71.75 92 ARG A C 1
ATOM 747 O O . ARG A 1 92 ? -25.965 -2.504 2.989 1.00 71.75 92 ARG A O 1
ATOM 754 N N . VAL A 1 93 ? -24.273 -3.703 2.120 1.00 69.44 93 VAL A N 1
ATOM 755 C CA . VAL A 1 93 ? -25.101 -4.719 1.440 1.00 69.44 93 VAL A CA 1
ATOM 756 C C . VAL A 1 93 ? -25.392 -5.916 2.353 1.00 69.44 93 VAL A C 1
ATOM 758 O O . VAL A 1 93 ? -26.303 -6.688 2.083 1.00 69.44 93 VAL A O 1
ATOM 761 N N . THR A 1 94 ? -24.648 -6.062 3.452 1.00 58.22 94 THR A N 1
ATOM 762 C CA . THR A 1 94 ? -24.918 -7.090 4.467 1.00 58.22 94 THR A CA 1
ATOM 763 C C . THR A 1 94 ? -26.012 -6.567 5.409 1.00 58.22 94 THR A C 1
ATOM 765 O O . THR A 1 9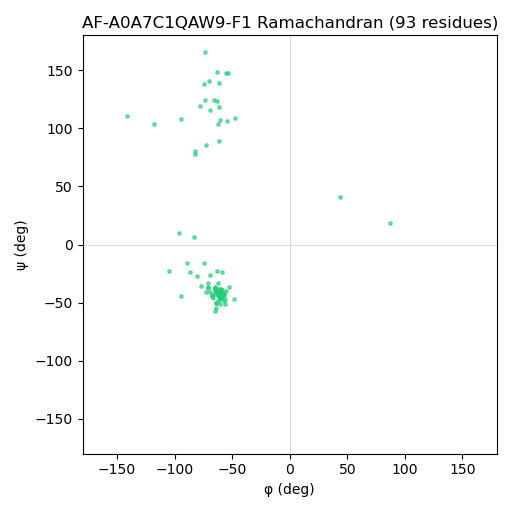4 ? -25.699 -6.000 6.455 1.00 58.22 94 THR A O 1
ATOM 768 N N . LEU A 1 95 ? -27.270 -6.664 4.964 1.00 47.81 95 LEU A N 1
ATOM 769 C CA . LEU A 1 95 ? -28.492 -6.470 5.758 1.00 47.81 95 LEU A CA 1
ATOM 770 C C . LEU A 1 95 ? -28.999 -7.819 6.271 1.00 47.81 95 LEU A C 1
ATOM 772 O O . LEU A 1 95 ? -28.977 -8.781 5.469 1.00 47.81 95 LEU A O 1
#